Protein AF-A0A183JGA0-F1 (afdb_monomer_lite)

Radius of gyration: 17.96 Å; chains: 1; bounding box: 46×38×45 Å

Secondary structure (DSSP, 8-state):
----PPPS-----PPPPHHHHHHHHHTPPSSPPP-TT---HHHHHHSHHHHHHHHHHHHHHHHHHT---GGGGS--------TT------------S----

Organism: NCBI:txid6186

Foldseek 3Di:
DDDPPDPPPPDLDDQDDLVRLLVVLCPDDAPDQDAVVRDGSVCLNVVPPVSSVVVSVVSNVCSVVVDDPPSVVDDDQDDDDDPPDPDDDRPPPPVPPPPDD

Structure (mmCIF, N/CA/C/O backbone):
data_AF-A0A183JGA0-F1
#
_entry.id   AF-A0A183JGA0-F1
#
loop_
_atom_site.group_PDB
_atom_site.id
_atom_site.type_symbol
_atom_site.label_atom_id
_atom_site.label_alt_id
_atom_site.label_comp_id
_atom_site.label_asym_id
_atom_site.label_entity_id
_atom_site.label_seq_id
_atom_site.pdbx_PDB_ins_code
_atom_site.Cartn_x
_atom_site.Cartn_y
_atom_site.Cartn_z
_atom_site.occupancy
_atom_site.B_iso_or_equiv
_atom_site.auth_seq_id
_atom_site.auth_comp_id
_atom_site.auth_asym_id
_atom_site.auth_atom_id
_atom_site.pdbx_PDB_model_num
ATOM 1 N N . MET A 1 1 ? 8.997 12.369 -36.609 1.00 42.44 1 MET A N 1
ATOM 2 C CA . MET A 1 1 ? 9.082 11.548 -35.383 1.00 42.44 1 MET A CA 1
ATOM 3 C C . MET A 1 1 ? 10.138 12.149 -34.469 1.00 42.44 1 MET A C 1
ATOM 5 O O . MET A 1 1 ? 11.309 12.099 -34.816 1.00 42.44 1 MET A O 1
ATOM 9 N N . GLY A 1 2 ? 9.741 12.777 -33.362 1.00 51.06 2 GLY A N 1
ATOM 10 C CA . GLY A 1 2 ? 10.689 13.238 -32.346 1.00 51.06 2 GLY A CA 1
ATOM 11 C C . GLY A 1 2 ? 11.138 12.057 -31.490 1.00 51.06 2 GLY A C 1
ATOM 12 O O . GLY A 1 2 ? 10.306 11.288 -31.020 1.00 51.06 2 GLY A O 1
ATOM 13 N N . ILE A 1 3 ? 12.447 11.897 -31.329 1.00 53.66 3 ILE A N 1
ATOM 14 C CA . ILE A 1 3 ? 13.053 10.910 -30.437 1.00 53.66 3 ILE A CA 1
ATOM 15 C C . ILE A 1 3 ? 12.696 11.345 -29.013 1.00 53.66 3 ILE A C 1
ATOM 17 O O . ILE A 1 3 ? 13.210 12.357 -28.536 1.00 53.66 3 ILE A O 1
ATOM 21 N N . PHE A 1 4 ? 11.784 10.632 -28.352 1.00 55.28 4 PHE A N 1
ATOM 22 C CA . PHE A 1 4 ? 11.542 10.823 -26.924 1.00 55.28 4 PHE A CA 1
ATOM 23 C C . PHE A 1 4 ? 12.781 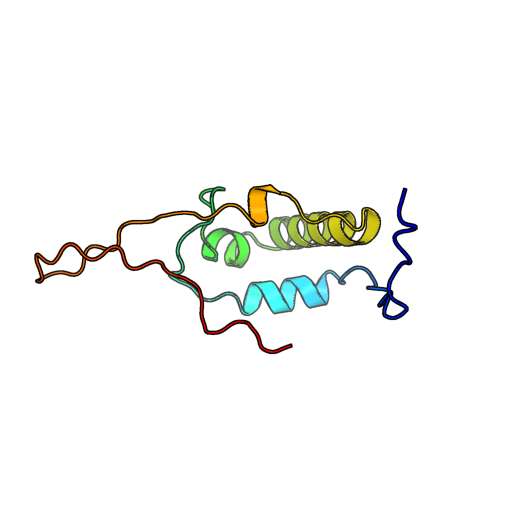10.293 -26.194 1.00 55.28 4 PHE A C 1
ATOM 25 O O . PHE A 1 4 ? 12.881 9.104 -25.896 1.00 55.28 4 PHE A O 1
ATOM 32 N N . ARG A 1 5 ? 13.797 11.148 -26.013 1.00 64.56 5 ARG A N 1
ATOM 33 C CA . ARG A 1 5 ? 14.933 10.810 -25.153 1.00 64.56 5 ARG A CA 1
ATOM 34 C C . ARG A 1 5 ? 14.371 10.590 -23.757 1.00 64.56 5 ARG A C 1
ATOM 36 O O . ARG A 1 5 ? 13.741 11.497 -23.216 1.00 64.56 5 ARG A O 1
ATOM 43 N N . ARG A 1 6 ? 14.593 9.402 -23.187 1.00 57.69 6 ARG A N 1
ATOM 44 C CA . ARG A 1 6 ? 14.332 9.195 -21.762 1.00 57.69 6 ARG A CA 1
ATOM 45 C C . ARG A 1 6 ? 15.127 10.253 -20.985 1.00 57.69 6 ARG A C 1
ATOM 47 O O . ARG A 1 6 ? 16.313 10.413 -21.284 1.00 57.69 6 ARG A O 1
ATOM 54 N N . PRO A 1 7 ? 14.508 10.995 -20.054 1.00 63.25 7 PRO A N 1
ATOM 55 C CA . PRO A 1 7 ? 15.256 11.887 -19.182 1.00 63.25 7 PRO A CA 1
ATOM 56 C C . PRO A 1 7 ? 16.262 11.067 -18.365 1.00 63.25 7 PRO A C 1
ATOM 58 O O . PRO A 1 7 ? 15.955 9.958 -17.941 1.00 63.25 7 PRO A O 1
ATOM 61 N N . GLU A 1 8 ? 17.458 11.613 -18.144 1.00 59.94 8 GLU A N 1
ATOM 62 C CA . GLU A 1 8 ? 18.583 10.941 -17.461 1.00 59.94 8 GLU A CA 1
ATOM 63 C C . GLU A 1 8 ? 18.326 10.651 -15.969 1.00 59.94 8 GLU A C 1
ATOM 65 O O . GLU A 1 8 ? 19.142 10.031 -15.297 1.00 59.94 8 GLU A O 1
ATOM 70 N N . TRP A 1 9 ? 17.163 11.048 -15.457 1.00 69.81 9 TRP A N 1
ATOM 71 C CA . TRP A 1 9 ? 16.721 10.853 -14.078 1.00 69.81 9 TRP A CA 1
ATOM 72 C C . TRP A 1 9 ? 15.879 9.584 -13.915 1.00 69.81 9 TRP A C 1
ATOM 74 O O . TRP A 1 9 ? 14.866 9.604 -13.219 1.00 69.81 9 TRP A O 1
ATOM 84 N N . ILE A 1 10 ? 16.243 8.487 -14.586 1.00 62.47 10 ILE A N 1
ATOM 85 C CA . ILE A 1 10 ? 15.595 7.197 -14.324 1.00 62.47 10 ILE A CA 1
ATOM 86 C C . ILE A 1 10 ? 16.049 6.756 -12.935 1.00 62.47 10 ILE A C 1
ATOM 88 O O . ILE A 1 10 ? 17.144 6.228 -12.760 1.00 62.47 10 ILE A O 1
ATOM 92 N N . ILE A 1 11 ? 15.219 7.034 -11.937 1.00 69.50 11 ILE A N 1
ATOM 93 C CA . ILE A 1 11 ? 15.373 6.465 -10.607 1.00 69.50 11 ILE A CA 1
ATOM 94 C C . ILE A 1 11 ? 14.999 4.994 -10.761 1.00 69.50 11 ILE A C 1
ATOM 96 O O . ILE A 1 11 ? 13.848 4.683 -11.061 1.00 69.50 11 ILE A O 1
ATOM 100 N N . GLU A 1 12 ? 15.963 4.090 -10.599 1.00 65.69 12 GLU A N 1
ATOM 101 C CA . GLU A 1 12 ? 15.635 2.683 -10.385 1.00 65.69 12 GLU A CA 1
ATOM 102 C C . GLU A 1 12 ? 14.884 2.591 -9.054 1.00 65.69 12 GLU A C 1
ATOM 104 O O . GLU A 1 12 ? 15.455 2.776 -7.978 1.00 65.69 12 GLU A O 1
ATOM 109 N N . VAL A 1 13 ? 13.568 2.399 -9.137 1.00 66.69 13 VAL A N 1
ATOM 110 C CA . VAL A 1 13 ? 12.715 2.218 -7.965 1.00 66.69 13 VAL A CA 1
ATOM 111 C C . VAL A 1 13 ? 12.681 0.728 -7.659 1.00 66.69 13 VAL A C 1
ATOM 113 O O . VAL A 1 13 ? 12.014 -0.038 -8.355 1.00 66.69 13 VAL A O 1
ATOM 116 N N . ASP A 1 14 ? 13.417 0.318 -6.628 1.00 76.25 14 ASP A N 1
ATOM 117 C CA . ASP A 1 14 ? 13.331 -1.045 -6.102 1.00 76.25 14 ASP A CA 1
ATOM 118 C C . ASP A 1 14 ? 11.893 -1.328 -5.610 1.00 76.25 14 ASP A C 1
ATOM 120 O O . ASP A 1 14 ? 11.253 -0.427 -5.048 1.00 76.25 14 ASP A O 1
ATOM 124 N N . PRO A 1 15 ? 11.337 -2.538 -5.822 1.00 80.75 15 PRO A N 1
ATOM 125 C CA . PRO A 1 15 ? 9.998 -2.866 -5.353 1.00 80.75 15 PRO A CA 1
ATOM 126 C C . PRO A 1 15 ? 9.890 -2.725 -3.832 1.00 80.75 15 PRO A C 1
ATOM 128 O O . PRO A 1 15 ? 10.685 -3.287 -3.082 1.00 80.75 15 PRO A O 1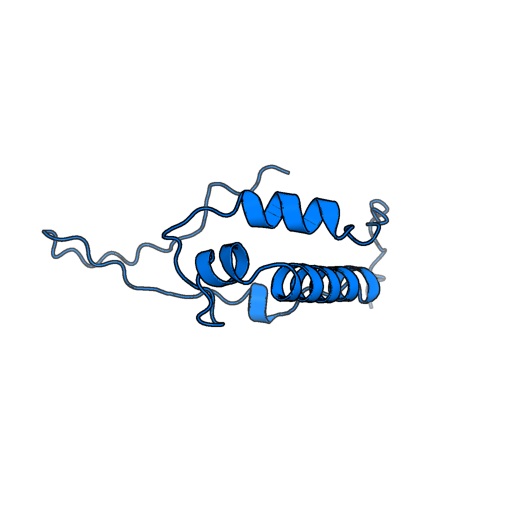
ATOM 131 N N . TRP A 1 16 ? 8.857 -2.027 -3.359 1.00 89.81 16 TRP A N 1
ATOM 132 C CA . TRP A 1 16 ? 8.640 -1.851 -1.922 1.00 89.81 16 TRP A CA 1
ATOM 133 C C . TRP A 1 16 ? 8.511 -3.184 -1.180 1.00 89.81 16 TRP A C 1
ATOM 135 O O . TRP A 1 16 ? 7.774 -4.089 -1.585 1.00 89.81 16 TRP A O 1
ATOM 145 N N . THR A 1 17 ? 9.165 -3.280 -0.025 1.00 93.81 17 THR A N 1
ATOM 146 C CA . THR A 1 17 ? 9.094 -4.465 0.830 1.00 93.81 17 THR A CA 1
ATOM 147 C C . THR A 1 17 ? 7.762 -4.537 1.581 1.00 93.81 17 THR A C 1
ATOM 149 O O . THR A 1 17 ? 7.130 -3.525 1.895 1.00 93.81 17 THR A O 1
ATOM 152 N N . LEU A 1 18 ? 7.346 -5.747 1.979 1.00 95.25 18 LEU A N 1
ATOM 153 C CA . LEU A 1 18 ? 6.127 -5.935 2.779 1.00 95.25 18 LEU A CA 1
ATOM 154 C C . LEU A 1 18 ? 6.138 -5.110 4.078 1.00 95.25 18 LEU A C 1
ATOM 156 O O . LEU A 1 18 ? 5.101 -4.594 4.486 1.00 95.25 18 LEU A O 1
ATOM 160 N N . ILE A 1 19 ? 7.302 -4.961 4.716 1.00 95.81 19 ILE A N 1
ATOM 161 C CA . ILE A 1 19 ? 7.448 -4.206 5.967 1.00 95.81 19 ILE A CA 1
ATOM 162 C C . ILE A 1 19 ? 7.189 -2.712 5.735 1.00 95.81 19 ILE A C 1
ATOM 164 O O . ILE A 1 19 ? 6.526 -2.065 6.546 1.00 95.81 19 ILE A O 1
ATOM 168 N N . GLU A 1 20 ? 7.695 -2.149 4.639 1.00 95.44 20 GLU A N 1
ATOM 169 C CA . GLU A 1 20 ? 7.459 -0.747 4.279 1.00 95.44 20 GLU A CA 1
ATOM 170 C C . GLU A 1 20 ? 5.989 -0.497 3.964 1.00 95.44 20 GLU A C 1
ATOM 172 O O . GLU A 1 20 ? 5.397 0.448 4.489 1.00 95.44 20 GLU A O 1
ATOM 177 N N . VAL A 1 21 ? 5.371 -1.396 3.196 1.00 96.19 21 VAL A N 1
ATOM 178 C CA . VAL A 1 21 ? 3.943 -1.321 2.871 1.00 96.19 21 VAL A CA 1
ATOM 179 C C . VAL A 1 21 ? 3.092 -1.420 4.138 1.00 96.19 21 VAL A C 1
ATOM 181 O O . VAL A 1 21 ? 2.184 -0.616 4.333 1.00 96.19 21 VAL A O 1
ATOM 184 N N . GLN A 1 22 ? 3.414 -2.327 5.064 1.00 96.94 22 GLN A N 1
ATOM 185 C CA . GLN A 1 22 ? 2.723 -2.426 6.355 1.00 96.94 22 GLN A CA 1
ATOM 186 C C . GLN A 1 22 ? 2.836 -1.137 7.179 1.00 96.94 22 GLN A C 1
ATOM 188 O O . GLN A 1 22 ? 1.840 -0.680 7.745 1.00 96.94 22 GLN A O 1
ATOM 193 N N . LYS A 1 23 ? 4.022 -0.515 7.225 1.00 96.19 23 LYS A N 1
ATOM 194 C CA . LYS A 1 23 ? 4.220 0.781 7.896 1.00 96.19 23 LYS A CA 1
ATOM 195 C C . LYS A 1 23 ? 3.391 1.886 7.237 1.00 96.19 23 LYS A C 1
ATOM 197 O O . LYS A 1 23 ? 2.770 2.681 7.941 1.00 96.19 23 LYS A O 1
ATOM 202 N N . ALA A 1 24 ? 3.336 1.925 5.907 1.00 95.94 24 ALA A N 1
ATOM 203 C CA . ALA A 1 24 ? 2.521 2.889 5.171 1.00 95.94 24 ALA A CA 1
ATOM 204 C C . ALA A 1 24 ? 1.020 2.696 5.449 1.00 95.94 24 ALA A C 1
ATOM 206 O O . ALA A 1 24 ? 0.323 3.659 5.776 1.00 95.94 24 ALA A O 1
ATOM 207 N N . ILE A 1 25 ? 0.539 1.449 5.424 1.00 96.06 25 ILE A N 1
ATOM 208 C CA . ILE A 1 25 ? -0.849 1.090 5.749 1.00 96.06 25 ILE A CA 1
ATOM 209 C C . ILE A 1 25 ? -1.207 1.521 7.178 1.00 96.06 25 ILE A C 1
ATOM 211 O O . ILE A 1 25 ? -2.260 2.125 7.408 1.00 96.06 25 ILE A O 1
ATOM 215 N N . ALA A 1 26 ? -0.316 1.289 8.145 1.00 95.12 26 ALA A N 1
ATOM 216 C CA . ALA A 1 26 ? -0.516 1.719 9.528 1.00 95.12 26 ALA A CA 1
ATOM 217 C C . ALA A 1 26 ? -0.678 3.247 9.651 1.00 95.12 26 ALA A C 1
ATOM 219 O O . ALA A 1 26 ? -1.437 3.720 10.502 1.00 95.12 26 ALA A O 1
ATOM 220 N N . ASN A 1 27 ? -0.056 4.018 8.759 1.00 95.69 27 ASN A N 1
ATOM 221 C CA . ASN A 1 27 ? -0.121 5.479 8.734 1.00 95.69 27 ASN A CA 1
ATOM 222 C C . ASN A 1 27 ? -1.314 6.053 7.946 1.00 95.69 27 ASN A C 1
ATOM 224 O O . ASN A 1 27 ? -1.515 7.271 7.956 1.00 95.69 27 ASN A O 1
ATOM 228 N N . LEU A 1 28 ? -2.160 5.219 7.324 1.00 94.06 28 LEU A N 1
ATOM 229 C CA . LEU A 1 28 ? -3.354 5.697 6.619 1.00 94.06 28 LEU A CA 1
ATOM 230 C C . LEU A 1 28 ? -4.297 6.470 7.557 1.00 94.06 28 LEU A C 1
ATOM 232 O O . LEU A 1 28 ? -4.645 6.017 8.660 1.00 94.06 28 LEU A O 1
ATOM 236 N N . LYS A 1 29 ? -4.724 7.655 7.102 1.00 92.69 29 LYS A N 1
ATOM 237 C CA . LYS A 1 29 ? -5.676 8.517 7.815 1.00 92.69 29 LYS A CA 1
ATOM 238 C C . LYS A 1 29 ? -7.090 7.954 7.661 1.00 92.69 29 LYS A C 1
ATOM 240 O O . LYS A 1 29 ? -7.521 7.658 6.553 1.00 92.69 29 LYS A O 1
ATOM 245 N N . ARG A 1 30 ? -7.811 7.867 8.778 1.00 91.94 30 ARG A N 1
ATOM 246 C CA . ARG A 1 30 ? -9.224 7.458 8.827 1.00 91.94 30 ARG A CA 1
ATOM 247 C C . ARG A 1 30 ? -10.156 8.573 8.351 1.00 91.94 30 ARG A C 1
ATOM 249 O O . ARG A 1 30 ? -9.761 9.742 8.351 1.00 91.94 30 ARG A O 1
ATOM 256 N N . GLY A 1 31 ? -11.383 8.209 7.990 1.00 88.44 31 GLY A N 1
ATOM 257 C CA . GLY A 1 31 ? -12.449 9.126 7.589 1.00 88.44 31 GLY A CA 1
ATOM 258 C C . GLY A 1 31 ? -12.161 9.858 6.280 1.00 88.44 31 GLY A C 1
ATOM 259 O O . GLY A 1 31 ? -12.667 10.960 6.071 1.00 88.44 31 GLY A O 1
ATOM 260 N N . ARG A 1 32 ? -11.301 9.295 5.423 1.00 87.00 32 ARG A N 1
ATOM 261 C CA . ARG A 1 32 ? -11.075 9.818 4.070 1.00 87.00 32 ARG A CA 1
ATOM 262 C C . ARG A 1 32 ? -12.095 9.208 3.118 1.00 87.00 32 ARG A C 1
ATOM 264 O O . ARG A 1 32 ? -12.559 8.093 3.336 1.00 87.00 32 ARG A O 1
ATOM 271 N N . ALA A 1 33 ? -12.446 9.971 2.086 1.00 85.25 33 ALA A N 1
ATOM 272 C CA . ALA A 1 33 ? -13.312 9.488 1.021 1.00 85.25 33 ALA A CA 1
ATOM 273 C C . ALA A 1 33 ? -12.688 8.257 0.347 1.00 85.25 33 ALA A C 1
ATOM 275 O O . ALA A 1 33 ? -11.462 8.157 0.252 1.00 85.25 33 ALA A O 1
ATOM 276 N N . THR A 1 34 ? -13.534 7.335 -0.103 1.00 87.56 34 THR A N 1
ATOM 277 C CA . THR A 1 34 ? -13.096 6.175 -0.881 1.00 87.56 34 THR A CA 1
ATOM 278 C C . THR A 1 34 ? -12.619 6.613 -2.262 1.00 87.56 34 THR A C 1
ATOM 280 O O . THR A 1 34 ? -13.016 7.672 -2.756 1.00 87.56 34 THR A O 1
ATOM 283 N N . GLY A 1 35 ? -11.802 5.783 -2.908 1.00 84.31 35 GLY A N 1
ATOM 284 C CA . GLY A 1 35 ? -11.532 5.924 -4.334 1.00 84.31 35 GLY A CA 1
ATOM 285 C C . GLY A 1 35 ? -12.734 5.502 -5.186 1.00 84.31 35 GLY A C 1
ATOM 286 O O . GLY A 1 35 ? -13.817 5.198 -4.677 1.00 84.31 35 GLY A O 1
ATOM 287 N N . LEU A 1 36 ? -12.522 5.447 -6.505 1.00 84.31 36 LEU A N 1
ATOM 288 C CA . LEU A 1 36 ? -13.470 4.863 -7.471 1.00 84.31 36 LEU A CA 1
ATOM 289 C C . LEU A 1 36 ? -13.760 3.379 -7.199 1.00 84.31 36 LEU A C 1
ATOM 291 O O . LEU A 1 36 ? -14.782 2.860 -7.634 1.00 84.31 36 LEU A O 1
ATOM 295 N N . ASP A 1 37 ? -12.863 2.714 -6.477 1.00 85.56 37 ASP A N 1
ATOM 296 C CA .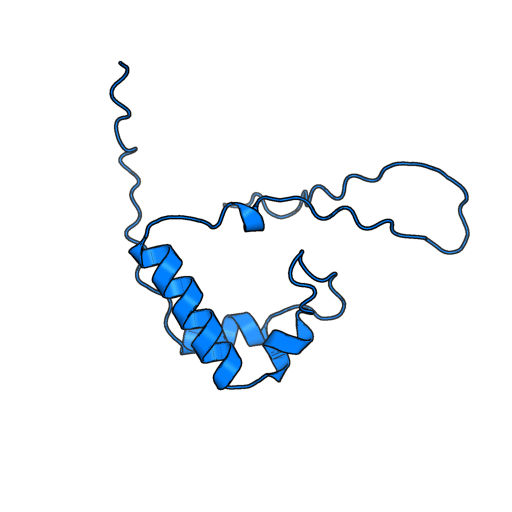 ASP A 1 37 ? -12.986 1.332 -6.022 1.00 85.56 37 ASP A CA 1
ATOM 297 C C . ASP A 1 37 ? -13.975 1.148 -4.857 1.00 85.56 37 ASP A C 1
ATOM 299 O O . ASP A 1 37 ? -14.317 0.017 -4.517 1.00 85.56 37 ASP A O 1
ATOM 303 N N . GLY A 1 38 ? -14.441 2.236 -4.233 1.00 88.31 38 GLY A N 1
ATOM 304 C CA . GLY A 1 38 ? -15.331 2.176 -3.074 1.00 88.31 38 GLY A CA 1
ATOM 305 C C . GLY A 1 38 ? -14.657 1.657 -1.800 1.00 88.31 38 GLY A C 1
ATOM 306 O O . GLY A 1 38 ? -15.345 1.399 -0.811 1.00 88.31 38 GLY A O 1
ATOM 307 N N . LEU A 1 39 ? -13.327 1.512 -1.787 1.00 89.81 39 LEU A N 1
ATOM 308 C CA . LEU A 1 39 ? -12.597 1.011 -0.628 1.00 89.81 39 LEU A CA 1
ATOM 309 C C . LEU A 1 39 ? -12.218 2.165 0.297 1.00 89.81 39 LEU A C 1
ATOM 311 O O . LEU A 1 39 ? -11.528 3.113 -0.080 1.00 89.81 39 LEU A O 1
ATOM 315 N N . ALA A 1 40 ? -12.677 2.080 1.544 1.00 91.56 40 ALA A N 1
ATOM 316 C CA . ALA A 1 40 ? -12.272 3.021 2.577 1.00 91.56 40 ALA A CA 1
ATOM 317 C C . ALA A 1 40 ? -10.850 2.693 3.064 1.00 91.56 40 ALA A C 1
ATOM 319 O O . ALA A 1 40 ? -10.490 1.511 3.131 1.00 91.56 40 ALA A O 1
ATOM 320 N N . PRO A 1 41 ? -10.044 3.691 3.473 1.00 92.56 41 PRO A N 1
ATOM 321 C CA . PRO A 1 41 ? -8.713 3.445 4.033 1.00 92.56 41 PRO A CA 1
ATOM 322 C C . PRO A 1 41 ? -8.725 2.462 5.211 1.00 92.56 41 PRO A C 1
ATOM 324 O O . PRO A 1 41 ? -7.765 1.728 5.425 1.00 92.56 41 PRO A O 1
ATOM 327 N N . GLU A 1 42 ? -9.817 2.429 5.975 1.00 94.75 42 GLU A N 1
ATOM 328 C CA . GLU A 1 42 ? -10.054 1.502 7.079 1.00 94.75 42 GLU A CA 1
ATOM 329 C C . GLU A 1 42 ? -10.070 0.044 6.624 1.00 94.75 42 GLU A C 1
ATOM 331 O O . GLU A 1 42 ? -9.566 -0.811 7.348 1.00 94.75 42 GLU A O 1
ATOM 336 N N . VAL A 1 43 ? -10.597 -0.245 5.430 1.00 95.19 43 VAL A N 1
ATOM 337 C CA . VAL A 1 43 ? -10.604 -1.605 4.878 1.00 95.19 43 VAL A CA 1
ATOM 338 C C . VAL A 1 43 ? -9.167 -2.084 4.723 1.00 95.19 43 VAL A C 1
ATOM 340 O O . VAL A 1 43 ? -8.814 -3.128 5.260 1.00 95.19 43 VAL A O 1
ATOM 343 N N . ILE A 1 44 ? -8.314 -1.274 4.091 1.00 94.38 44 ILE A N 1
ATOM 344 C CA . ILE A 1 44 ? -6.893 -1.586 3.883 1.00 94.38 44 ILE A CA 1
ATOM 345 C C . ILE A 1 44 ? -6.156 -1.670 5.227 1.00 94.38 44 ILE A C 1
ATOM 347 O O . ILE A 1 44 ? -5.374 -2.590 5.457 1.00 94.38 44 ILE A O 1
ATOM 351 N N . LYS A 1 45 ? -6.442 -0.740 6.144 1.00 95.12 45 LYS A N 1
ATOM 352 C CA . LYS A 1 45 ? -5.791 -0.651 7.457 1.00 95.12 45 LYS A CA 1
ATOM 353 C C . LYS A 1 45 ? -6.116 -1.819 8.387 1.00 95.12 45 LYS A C 1
ATOM 355 O O . LYS A 1 45 ? -5.253 -2.219 9.165 1.00 95.12 45 LYS A O 1
ATOM 360 N N . TYR A 1 46 ? -7.331 -2.359 8.318 1.00 95.50 46 TYR A N 1
ATOM 361 C CA . TYR A 1 46 ? -7.800 -3.422 9.212 1.00 95.50 46 TYR A CA 1
ATOM 362 C C . TYR A 1 46 ? -7.923 -4.796 8.547 1.00 95.50 46 TYR A C 1
ATOM 364 O O . TYR A 1 46 ? -8.110 -5.784 9.251 1.00 95.50 46 TYR A O 1
ATOM 372 N N . GLY A 1 47 ? -7.754 -4.906 7.227 1.00 93.69 47 GLY A N 1
ATOM 373 C CA . GLY A 1 47 ? -7.814 -6.192 6.519 1.00 93.69 47 GLY A CA 1
ATOM 374 C C . GLY A 1 47 ? -6.585 -7.091 6.692 1.00 93.69 47 GLY A C 1
ATOM 375 O O . GLY A 1 47 ? -6.482 -8.132 6.043 1.00 93.69 47 GLY A O 1
ATOM 376 N N . GLY A 1 48 ? -5.660 -6.715 7.579 1.00 94.50 48 GLY A N 1
ATOM 377 C CA . GLY A 1 48 ? -4.605 -7.590 8.073 1.00 94.50 48 GLY A CA 1
ATOM 378 C C . GLY A 1 48 ? -3.548 -7.982 7.029 1.00 94.50 48 GLY A C 1
ATOM 379 O O . GLY A 1 48 ? -3.370 -7.300 6.015 1.00 94.50 48 GLY A O 1
ATOM 380 N N . PRO A 1 49 ? -2.816 -9.087 7.271 1.00 94.62 49 PRO A N 1
ATOM 381 C CA . PRO A 1 49 ? -1.686 -9.495 6.432 1.00 94.62 49 PRO A CA 1
ATOM 382 C C . PRO A 1 49 ? -2.056 -9.761 4.971 1.00 94.62 49 PRO A C 1
ATOM 384 O O . PRO A 1 49 ? -1.230 -9.546 4.085 1.00 94.62 49 PRO A O 1
ATOM 387 N N . VAL A 1 50 ? -3.291 -10.202 4.711 1.00 96.19 50 VAL A N 1
ATOM 388 C CA . VAL A 1 50 ? -3.776 -10.490 3.355 1.00 96.19 50 VAL A CA 1
ATOM 389 C C . VAL A 1 50 ? -3.817 -9.212 2.522 1.00 96.19 50 VAL A C 1
ATOM 391 O O . VAL A 1 50 ? -3.213 -9.174 1.452 1.00 96.19 50 VAL A O 1
ATOM 394 N N . LEU A 1 51 ? -4.445 -8.142 3.026 1.00 95.81 51 LEU A N 1
ATOM 395 C CA . LEU A 1 51 ? -4.489 -6.871 2.295 1.00 95.81 51 LEU A CA 1
ATOM 396 C C . LEU A 1 51 ? -3.126 -6.187 2.215 1.00 95.81 51 LEU A C 1
ATOM 398 O O . LEU A 1 51 ? -2.830 -5.564 1.196 1.00 95.81 51 LEU A O 1
ATOM 402 N N . ALA A 1 52 ? -2.272 -6.340 3.231 1.00 95.81 52 ALA A N 1
ATOM 403 C CA . ALA A 1 52 ? -0.894 -5.862 3.143 1.00 95.81 52 ALA A CA 1
ATOM 404 C C . ALA A 1 52 ? -0.134 -6.562 2.005 1.00 95.81 52 ALA A C 1
ATOM 406 O O . ALA A 1 52 ? 0.474 -5.894 1.178 1.00 95.81 52 ALA A O 1
ATOM 407 N N . THR A 1 53 ? -0.247 -7.889 1.905 1.00 96.88 53 THR A N 1
ATOM 408 C CA . THR A 1 53 ? 0.398 -8.686 0.848 1.00 96.88 53 THR A CA 1
ATOM 409 C C . THR A 1 53 ? -0.145 -8.336 -0.538 1.00 96.88 53 THR A C 1
ATOM 411 O O . THR A 1 53 ? 0.627 -8.132 -1.472 1.00 96.88 53 THR A O 1
ATOM 414 N N . MET A 1 54 ? -1.468 -8.215 -0.682 1.00 96.50 54 MET A N 1
ATOM 415 C CA . MET A 1 54 ? -2.087 -7.807 -1.947 1.00 96.50 54 MET A CA 1
ATOM 416 C C . MET A 1 54 ? -1.637 -6.406 -2.378 1.00 96.50 54 MET A C 1
ATOM 418 O O . MET A 1 54 ? -1.317 -6.208 -3.548 1.00 96.50 54 MET A O 1
ATOM 422 N N . SER A 1 55 ? -1.551 -5.459 -1.438 1.00 95.00 55 SER A N 1
ATOM 423 C CA . SER A 1 55 ? -1.069 -4.100 -1.716 1.00 95.00 55 SER A CA 1
ATOM 424 C C . SER A 1 55 ? 0.386 -4.114 -2.191 1.00 95.00 55 SER A C 1
ATOM 426 O O . SER A 1 55 ? 0.700 -3.483 -3.196 1.00 95.00 55 SER A O 1
ATOM 428 N N . THR A 1 56 ? 1.255 -4.889 -1.533 1.00 95.88 56 THR A N 1
ATOM 429 C CA . THR A 1 56 ? 2.652 -5.073 -1.957 1.00 95.88 56 THR A CA 1
ATOM 430 C C . THR A 1 56 ? 2.745 -5.647 -3.368 1.00 95.88 56 THR A C 1
ATOM 432 O O . THR A 1 56 ? 3.529 -5.157 -4.171 1.00 95.88 56 THR A O 1
ATOM 435 N N . ASN A 1 57 ? 1.916 -6.635 -3.711 1.00 94.81 57 ASN A N 1
ATOM 436 C CA . ASN A 1 57 ? 1.926 -7.236 -5.046 1.00 94.81 57 ASN A CA 1
ATOM 437 C C . ASN A 1 57 ? 1.505 -6.244 -6.139 1.00 94.81 57 ASN A C 1
ATOM 439 O O . ASN A 1 57 ? 2.099 -6.236 -7.215 1.00 94.81 57 ASN A O 1
ATOM 443 N N . ILE A 1 58 ? 0.501 -5.400 -5.876 1.00 92.69 58 ILE A N 1
ATOM 444 C CA . ILE A 1 58 ? 0.077 -4.349 -6.815 1.00 92.69 58 ILE A CA 1
ATOM 445 C C . ILE A 1 58 ? 1.208 -3.339 -7.015 1.00 92.69 58 ILE A C 1
ATOM 447 O O . ILE A 1 58 ? 1.545 -3.009 -8.148 1.00 92.69 58 ILE A O 1
ATOM 451 N N . LEU A 1 59 ? 1.818 -2.885 -5.921 1.00 92.25 59 LEU A N 1
ATOM 452 C CA . LEU A 1 59 ? 2.933 -1.946 -5.953 1.00 92.25 59 LEU A CA 1
ATOM 453 C C . LEU A 1 59 ? 4.145 -2.521 -6.702 1.00 92.25 59 LEU A C 1
ATOM 455 O O . LEU A 1 59 ? 4.700 -1.851 -7.567 1.00 92.25 59 LEU A O 1
ATOM 459 N N . ALA A 1 60 ? 4.489 -3.787 -6.458 1.00 91.81 60 ALA A N 1
ATOM 460 C CA . ALA A 1 60 ? 5.541 -4.486 -7.189 1.00 91.81 60 ALA A CA 1
ATOM 461 C C . ALA A 1 60 ? 5.232 -4.584 -8.690 1.00 91.81 60 ALA A C 1
ATOM 463 O O . ALA A 1 60 ? 6.125 -4.390 -9.509 1.00 91.81 60 ALA A O 1
ATOM 464 N N . LYS A 1 61 ? 3.968 -4.820 -9.068 1.00 90.75 61 LYS A N 1
ATOM 465 C CA . LYS A 1 61 ? 3.553 -4.837 -10.479 1.00 90.75 61 LYS A CA 1
ATOM 466 C C . LYS A 1 61 ? 3.649 -3.469 -11.145 1.00 90.75 61 LYS A C 1
ATOM 468 O O . LYS A 1 61 ? 4.001 -3.410 -12.316 1.00 90.75 61 LYS A O 1
ATOM 473 N N . ILE A 1 62 ? 3.372 -2.388 -10.418 1.00 89.38 62 ILE A N 1
ATOM 474 C CA . ILE A 1 62 ? 3.560 -1.020 -10.922 1.00 89.38 62 ILE A CA 1
ATOM 475 C C . ILE A 1 62 ? 5.047 -0.745 -11.167 1.00 89.38 62 ILE A C 1
ATOM 477 O O . ILE A 1 62 ? 5.382 -0.232 -12.229 1.00 89.38 62 ILE A O 1
ATOM 481 N N . CYS A 1 63 ? 5.928 -1.142 -10.240 1.00 88.06 63 CYS A N 1
ATOM 482 C CA . CYS A 1 63 ? 7.381 -1.042 -10.424 1.00 88.06 63 CYS A CA 1
ATOM 483 C C . CYS A 1 63 ? 7.880 -1.881 -11.610 1.00 88.06 63 CYS A C 1
ATOM 485 O O . CYS A 1 63 ? 8.653 -1.392 -12.422 1.00 88.06 63 CYS A O 1
ATOM 487 N N . GLU A 1 64 ? 7.430 -3.134 -11.729 1.00 89.31 64 GLU A N 1
ATOM 488 C CA . GLU A 1 64 ? 7.849 -4.060 -12.792 1.00 89.31 64 GLU A CA 1
ATOM 489 C C . GLU A 1 64 ? 7.428 -3.574 -14.183 1.00 89.31 64 GLU A C 1
ATOM 491 O O . GLU A 1 64 ? 8.186 -3.694 -15.144 1.00 89.31 64 GLU A O 1
ATOM 496 N N . LEU A 1 65 ? 6.205 -3.052 -14.296 1.00 89.00 65 LEU A N 1
ATOM 497 C CA . LEU A 1 65 ? 5.647 -2.609 -15.571 1.00 89.00 65 LEU A CA 1
ATOM 498 C C . LEU A 1 65 ? 6.020 -1.165 -15.915 1.00 89.00 65 LEU A C 1
ATOM 500 O O . LEU A 1 65 ? 5.834 -0.779 -17.065 1.00 89.00 65 LEU A O 1
ATOM 504 N N . ASP A 1 66 ? 6.506 -0.386 -14.944 1.00 87.62 66 ASP A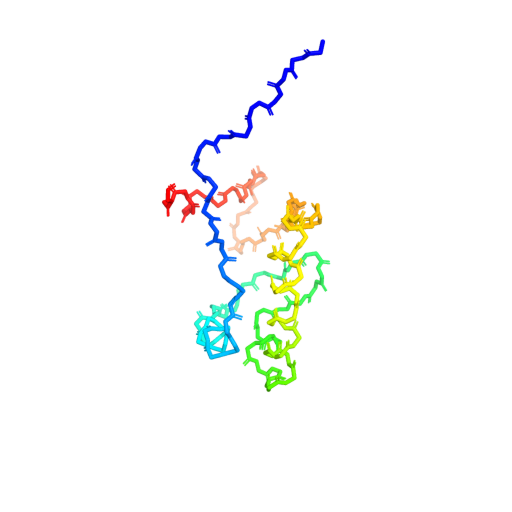 N 1
ATOM 505 C CA . ASP A 1 66 ? 6.731 1.063 -15.052 1.00 87.62 66 ASP A CA 1
ATOM 506 C C . ASP A 1 66 ? 5.485 1.805 -15.587 1.00 87.62 66 ASP A C 1
ATOM 508 O O . ASP A 1 66 ? 5.548 2.712 -16.418 1.00 87.62 66 ASP A O 1
ATOM 512 N N . VAL A 1 67 ? 4.301 1.358 -15.150 1.00 87.00 67 VAL A N 1
ATOM 513 C CA . VAL A 1 67 ? 2.998 1.863 -15.605 1.00 87.00 67 VAL A CA 1
ATOM 514 C C . VAL A 1 67 ? 2.096 2.132 -14.410 1.00 87.00 67 VAL A C 1
ATOM 516 O O . VAL A 1 67 ? 1.761 1.234 -13.637 1.00 87.00 67 VAL A O 1
ATOM 519 N N . ILE A 1 68 ? 1.625 3.375 -14.312 1.00 87.31 68 ILE A N 1
ATOM 520 C CA . ILE A 1 68 ? 0.580 3.770 -13.366 1.00 87.31 68 ILE A CA 1
ATOM 521 C C . ILE A 1 68 ? -0.789 3.485 -14.007 1.00 87.31 68 ILE A C 1
ATOM 523 O O . ILE A 1 68 ? -1.032 3.935 -15.132 1.00 87.31 68 ILE A O 1
ATOM 527 N N . PRO A 1 69 ? -1.708 2.774 -13.324 1.00 86.19 69 PRO A N 1
ATOM 528 C CA . PRO A 1 69 ? -3.051 2.537 -13.843 1.00 86.19 69 PRO A CA 1
ATOM 529 C C . PRO A 1 69 ? -3.777 3.849 -14.156 1.00 86.19 69 PRO A C 1
ATOM 531 O O . PRO A 1 69 ? -3.856 4.743 -13.313 1.00 86.19 69 PRO A O 1
ATOM 534 N N . SER A 1 70 ? -4.364 3.952 -15.350 1.00 85.88 70 SER A N 1
ATOM 535 C CA . SER A 1 70 ? -5.063 5.169 -15.796 1.00 85.88 70 SER A CA 1
ATOM 536 C C . SER A 1 70 ? -6.217 5.572 -14.867 1.00 85.88 70 SER A C 1
ATOM 538 O O . SER A 1 70 ? -6.532 6.748 -14.697 1.00 85.88 70 SER A O 1
ATOM 540 N N . GLU A 1 71 ? -6.827 4.578 -14.225 1.00 84.88 71 GLU A N 1
ATOM 541 C CA . GLU A 1 71 ? -7.902 4.681 -13.249 1.00 84.88 71 GLU A CA 1
ATOM 542 C C . GLU A 1 71 ? -7.491 5.501 -12.023 1.00 84.88 71 GLU A C 1
ATOM 544 O O . GLU A 1 71 ? -8.335 6.182 -11.448 1.00 84.88 71 GLU A O 1
ATOM 549 N N . TRP A 1 72 ? -6.209 5.486 -11.644 1.00 83.88 72 TRP A N 1
ATOM 550 C CA . TRP A 1 72 ? -5.703 6.234 -10.488 1.00 83.88 72 TRP A CA 1
ATOM 551 C C . TRP A 1 72 ? -5.618 7.738 -10.764 1.00 83.88 72 TRP A C 1
ATOM 553 O O . TRP A 1 72 ? -5.623 8.539 -9.834 1.00 83.88 72 TRP A O 1
ATOM 563 N N . SER A 1 73 ? -5.589 8.136 -12.039 1.00 82.06 73 SER A N 1
ATOM 564 C CA . SER A 1 73 ? -5.641 9.539 -12.463 1.00 82.06 73 SER A CA 1
ATOM 565 C C . SER A 1 73 ? -7.068 10.045 -12.698 1.00 82.06 73 SER A C 1
ATOM 567 O O . SER A 1 73 ? -7.252 11.222 -13.009 1.00 82.06 73 SER A O 1
ATOM 569 N N . ARG A 1 74 ? -8.094 9.189 -12.576 1.00 81.88 74 ARG A N 1
ATOM 570 C CA . ARG A 1 74 ? -9.486 9.601 -12.790 1.00 81.88 74 ARG A CA 1
ATOM 571 C C . ARG A 1 74 ? -10.020 10.344 -11.560 1.00 81.88 74 ARG A C 1
ATOM 573 O O . ARG A 1 74 ? -10.013 9.785 -10.463 1.00 81.88 74 ARG A O 1
ATOM 580 N N . PRO A 1 75 ? -10.528 11.579 -11.715 1.00 73.62 75 PRO A N 1
ATOM 581 C CA . PRO A 1 75 ? -11.074 12.324 -10.591 1.00 73.62 75 PRO A CA 1
ATOM 582 C C . PRO A 1 75 ? -12.397 11.707 -10.126 1.00 73.62 75 PRO A C 1
ATOM 584 O O . PRO A 1 75 ? -13.301 11.471 -10.928 1.00 73.62 75 PRO A O 1
ATOM 587 N N . LEU A 1 76 ? -12.538 11.502 -8.815 1.00 71.50 76 LEU A N 1
ATOM 588 C CA . LEU A 1 76 ? -13.825 11.215 -8.188 1.00 71.50 76 LEU A CA 1
ATOM 589 C C . LEU A 1 76 ? -14.431 12.528 -7.677 1.00 71.50 76 LEU A C 1
ATOM 591 O O . LEU A 1 76 ? -13.908 13.144 -6.748 1.00 71.50 76 LEU A O 1
ATOM 595 N N . VAL A 1 77 ? -15.543 12.958 -8.273 1.00 71.88 77 VAL A N 1
ATOM 596 C CA . VAL A 1 77 ? -16.282 14.146 -7.824 1.00 71.88 77 VAL A CA 1
ATOM 597 C C . VAL A 1 77 ? -17.319 13.715 -6.792 1.00 71.88 77 VAL A C 1
ATOM 599 O O . VAL A 1 77 ? -18.348 13.143 -7.142 1.00 71.88 77 VAL A O 1
ATOM 602 N N . VAL A 1 78 ? -17.053 13.992 -5.514 1.00 67.12 78 VAL A N 1
ATOM 603 C CA . VAL A 1 78 ? -18.004 13.739 -4.421 1.00 67.12 78 VAL A CA 1
ATOM 604 C C . VAL A 1 78 ? -18.572 15.073 -3.925 1.00 67.12 78 VAL A C 1
ATOM 606 O O . VAL A 1 78 ? -17.802 15.898 -3.422 1.00 67.12 78 VAL A O 1
ATOM 609 N N . PRO A 1 79 ? -19.892 15.323 -4.035 1.00 66.12 79 PRO A N 1
ATOM 610 C CA . PRO A 1 79 ? -20.495 16.529 -3.479 1.00 66.12 79 PRO A CA 1
ATOM 611 C C . PRO A 1 79 ? -20.429 16.503 -1.944 1.00 66.12 79 PRO A C 1
ATOM 613 O O . PRO A 1 79 ? -20.976 15.610 -1.298 1.00 66.12 79 PRO A O 1
ATOM 616 N N . ILE A 1 80 ? -19.762 17.497 -1.347 1.00 71.62 80 ILE A N 1
ATOM 617 C CA . ILE A 1 80 ? -19.700 17.679 0.111 1.00 71.62 80 ILE A CA 1
ATOM 618 C C . ILE A 1 80 ? -20.820 18.631 0.528 1.00 71.62 80 ILE A C 1
ATOM 620 O O . ILE A 1 80 ? -20.739 19.837 0.294 1.00 71.62 80 ILE A O 1
ATOM 624 N N . TYR A 1 81 ? -21.846 18.103 1.191 1.00 65.62 81 TYR A N 1
ATOM 625 C CA . TYR A 1 81 ? -22.898 18.924 1.788 1.00 65.62 81 TYR A CA 1
ATOM 626 C C . TYR A 1 81 ? -22.477 19.382 3.187 1.00 65.62 81 TYR A C 1
ATOM 628 O O . TYR A 1 81 ? -22.392 18.582 4.119 1.00 65.62 81 TYR A O 1
ATOM 636 N N . THR A 1 82 ? -22.215 20.681 3.351 1.00 62.41 82 THR A N 1
ATOM 637 C CA . THR A 1 82 ? -22.012 21.286 4.672 1.00 62.41 82 THR A CA 1
ATOM 638 C C . THR A 1 82 ? -23.367 21.680 5.263 1.00 62.41 82 THR A C 1
ATOM 640 O O . THR A 1 82 ? -24.233 22.240 4.588 1.00 62.41 82 THR A O 1
ATOM 643 N N . LYS A 1 83 ? -23.596 21.364 6.540 1.00 52.44 83 LYS A N 1
ATOM 644 C CA . LYS A 1 83 ? -24.857 21.691 7.213 1.00 52.44 83 LYS A CA 1
ATOM 645 C C . LYS A 1 83 ? -24.906 23.204 7.473 1.00 52.44 83 LYS A C 1
ATOM 647 O O . LYS A 1 83 ? -24.246 23.679 8.390 1.00 52.44 83 LYS A O 1
ATOM 652 N N . GLY A 1 84 ? -25.670 23.944 6.662 1.00 59.06 84 GLY A N 1
ATOM 653 C CA . GLY A 1 84 ? -26.009 25.353 6.916 1.00 59.06 84 GLY A CA 1
ATOM 654 C C . GLY A 1 84 ? -25.717 26.373 5.811 1.00 59.06 84 GLY A C 1
ATOM 655 O O . GLY A 1 84 ? -25.952 27.552 6.047 1.00 59.06 84 GLY A O 1
ATOM 656 N N . TYR A 1 85 ? -25.252 25.984 4.620 1.00 47.69 85 TYR A N 1
ATOM 657 C CA . TYR A 1 85 ? -25.082 26.932 3.510 1.00 47.69 85 TYR A CA 1
ATOM 658 C C . TYR A 1 85 ? -25.659 26.373 2.207 1.00 47.69 85 TYR A C 1
ATOM 660 O O . TYR A 1 85 ? -25.125 25.430 1.628 1.00 47.69 85 TYR A O 1
ATOM 668 N N . ILE A 1 86 ? -26.738 26.991 1.724 1.00 52.75 86 ILE A N 1
ATOM 669 C CA . ILE A 1 86 ? -27.136 26.909 0.316 1.00 52.75 86 ILE A CA 1
ATOM 670 C C . ILE A 1 86 ? -26.191 27.851 -0.429 1.00 52.75 86 ILE A C 1
ATOM 672 O O . ILE A 1 86 ? -26.428 29.049 -0.526 1.00 52.75 86 ILE A O 1
ATOM 676 N N . ALA A 1 87 ? -25.055 27.334 -0.876 1.00 41.28 87 ALA A N 1
ATOM 677 C CA . ALA A 1 87 ? -24.230 28.035 -1.843 1.00 41.28 87 ALA A CA 1
ATOM 678 C C . ALA A 1 87 ? -23.590 27.001 -2.757 1.00 41.28 87 ALA A C 1
ATOM 680 O O . ALA A 1 87 ? -22.606 26.349 -2.410 1.00 41.28 87 ALA A O 1
ATOM 681 N N . SER A 1 88 ? -24.188 26.863 -3.934 1.00 44.75 88 SER A N 1
ATOM 682 C CA . SER A 1 88 ? -23.604 26.241 -5.110 1.00 44.75 88 SER A CA 1
ATOM 683 C C . SER A 1 88 ? -22.257 26.910 -5.386 1.00 44.75 88 SER A C 1
ATOM 685 O O . SER A 1 88 ? -22.179 28.003 -5.940 1.00 44.75 88 SER A O 1
ATOM 687 N N . LYS A 1 89 ? -21.179 26.264 -4.957 1.00 41.53 89 LYS A N 1
ATOM 688 C CA . LYS A 1 89 ? -19.845 26.483 -5.501 1.00 41.53 89 LYS A CA 1
ATOM 689 C C . LYS A 1 89 ? -19.195 25.124 -5.628 1.00 41.53 89 LYS A C 1
ATOM 691 O O . LYS A 1 89 ? -18.897 24.478 -4.625 1.00 41.53 89 LYS A O 1
ATOM 696 N N . GLU A 1 90 ? -19.023 24.711 -6.876 1.00 43.34 90 GLU A N 1
ATOM 697 C CA . GLU A 1 90 ? -18.227 23.567 -7.300 1.00 43.34 90 GLU A CA 1
ATOM 698 C C . GLU A 1 90 ? -16.811 23.745 -6.754 1.00 43.34 90 GL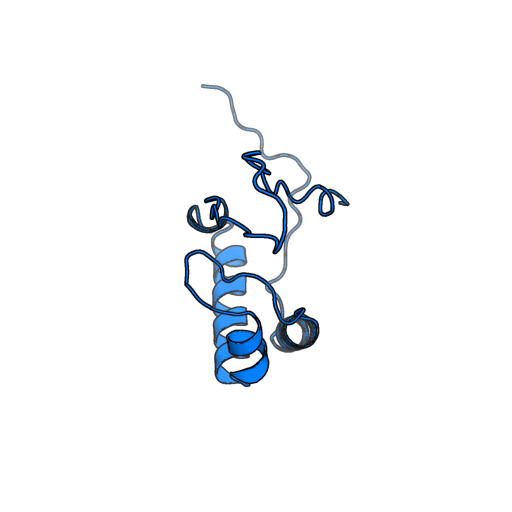U A C 1
ATOM 700 O O . GLU A 1 90 ? -15.945 24.395 -7.338 1.00 43.34 90 GLU A O 1
ATOM 705 N N . ARG A 1 91 ? -16.591 23.231 -5.546 1.00 43.06 91 ARG A N 1
ATOM 706 C CA . ARG A 1 91 ? -15.273 23.171 -4.941 1.00 43.06 91 ARG A CA 1
ATOM 707 C C . ARG A 1 91 ? -14.578 21.982 -5.581 1.00 43.06 91 ARG A C 1
ATOM 709 O O . ARG A 1 91 ? -14.712 20.858 -5.108 1.00 43.06 91 ARG A O 1
ATOM 716 N N . LEU A 1 92 ? -13.864 22.242 -6.674 1.00 41.66 92 LEU A N 1
ATOM 717 C CA . LEU A 1 92 ? -12.846 21.331 -7.177 1.00 41.66 92 LEU A CA 1
ATOM 718 C C . LEU A 1 92 ? -11.900 21.055 -6.010 1.00 41.66 92 LEU A C 1
ATOM 720 O O . LEU A 1 92 ? -11.158 21.937 -5.580 1.00 41.66 92 LEU A O 1
ATOM 724 N N . ILE A 1 93 ? -11.962 19.848 -5.453 1.00 47.56 93 ILE A N 1
ATOM 725 C CA . ILE A 1 93 ? -10.957 19.376 -4.507 1.00 47.56 93 ILE A CA 1
ATOM 726 C C . ILE A 1 93 ? -9.728 19.024 -5.350 1.00 47.56 93 ILE A C 1
ATOM 728 O O . ILE A 1 93 ? -9.388 17.863 -5.540 1.00 47.56 93 ILE A O 1
ATOM 732 N N . MET A 1 94 ? -9.080 20.039 -5.922 1.00 38.12 94 MET A N 1
ATOM 733 C CA . MET A 1 94 ? -7.673 19.912 -6.251 1.00 38.12 94 MET A CA 1
ATOM 734 C C . MET A 1 94 ? -6.961 19.868 -4.905 1.00 38.12 94 MET A C 1
ATOM 736 O O . MET A 1 94 ? -6.960 20.850 -4.167 1.00 38.12 94 MET A O 1
ATOM 740 N N . ASN A 1 95 ? -6.435 18.696 -4.549 1.00 39.66 95 ASN A N 1
ATOM 741 C CA . ASN A 1 95 ? -5.459 18.560 -3.474 1.00 39.66 95 ASN A CA 1
ATOM 742 C C . ASN A 1 95 ? -4.290 19.505 -3.791 1.00 39.66 95 ASN A C 1
ATOM 744 O O . ASN A 1 95 ? -3.405 19.158 -4.566 1.00 39.66 95 ASN A O 1
ATOM 748 N N . SER A 1 96 ? -4.303 20.710 -3.226 1.00 38.72 96 SER A N 1
ATOM 749 C CA . SER A 1 96 ? -3.210 21.678 -3.338 1.00 38.72 96 SER A CA 1
ATOM 750 C C . SER A 1 96 ? -2.083 21.425 -2.330 1.00 38.72 96 SER A C 1
ATOM 752 O O . SER A 1 96 ? -1.150 22.212 -2.276 1.00 38.72 96 SER A O 1
ATOM 754 N N . ASP A 1 97 ? -2.122 20.315 -1.584 1.00 43.22 97 ASP A N 1
ATOM 755 C CA . ASP A 1 97 ? -1.156 20.012 -0.515 1.00 43.22 97 ASP A CA 1
ATOM 756 C C . ASP A 1 97 ? -0.280 18.773 -0.805 1.00 43.22 97 ASP A C 1
ATOM 758 O O . ASP A 1 97 ? 0.181 18.108 0.120 1.00 43.22 97 ASP A O 1
ATOM 762 N N . LEU A 1 98 ? -0.048 18.421 -2.078 1.00 39.12 98 LEU A N 1
ATOM 763 C CA . LEU A 1 98 ? 0.772 17.250 -2.445 1.00 39.12 98 LEU A CA 1
ATOM 764 C C . LEU A 1 98 ? 1.665 17.451 -3.686 1.00 39.12 98 LEU A C 1
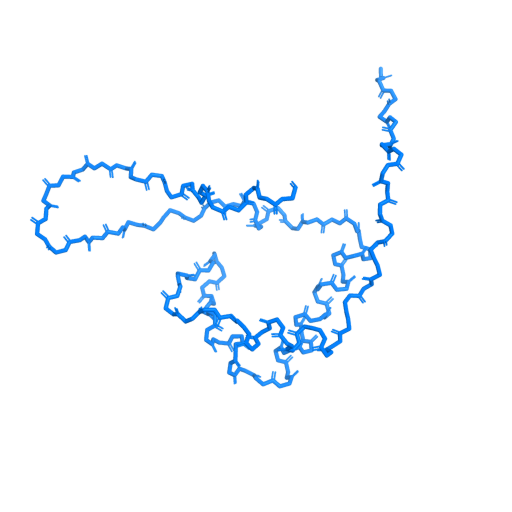ATOM 766 O O . LEU A 1 98 ? 1.931 16.506 -4.418 1.00 39.12 98 LEU A O 1
ATOM 770 N N . TRP A 1 99 ? 2.182 18.669 -3.882 1.00 34.12 99 TRP A N 1
ATOM 771 C CA . TRP A 1 99 ? 3.321 18.939 -4.779 1.00 34.12 99 TRP A CA 1
ATOM 772 C C . TRP A 1 99 ? 4.557 19.408 -3.995 1.00 34.12 99 TRP A C 1
ATOM 774 O O . TRP A 1 99 ? 5.144 20.443 -4.296 1.00 34.12 99 TRP A O 1
ATOM 784 N N . ILE A 1 100 ? 4.947 18.649 -2.967 1.00 34.94 100 ILE A N 1
ATOM 785 C CA . ILE A 1 100 ? 6.346 18.626 -2.518 1.00 34.94 100 ILE A CA 1
ATOM 786 C C . ILE A 1 100 ? 6.875 17.216 -2.765 1.00 34.94 100 ILE A C 1
ATOM 788 O O . ILE A 1 100 ? 6.784 16.348 -1.900 1.00 34.94 100 ILE A O 1
ATOM 792 N N . VAL A 1 101 ? 7.347 17.012 -3.991 1.00 40.22 101 VAL A N 1
ATOM 793 C CA . VAL A 1 101 ? 8.741 16.668 -4.310 1.00 40.22 101 VAL A CA 1
ATOM 794 C C . VAL A 1 101 ? 9.136 17.448 -5.557 1.00 40.22 101 VAL A C 1
ATOM 796 O O . VAL A 1 101 ? 8.240 17.668 -6.404 1.00 40.22 101 VAL A O 1
#

pLDDT: mean 76.36, std 20.12, range [34.12, 96.94]

Sequence (101 aa):
MGIFRRPEWIIEVDPWTLIEVQKAIANLKRGRATGLDGLAPEVIKYGGPVLATMSTNILAKICELDVIPSEWSRPLVVPIYTKGYIASKERLIMNSDLWIV